Protein AF-A0A920MCE5-F1 (afdb_monomer_lite)

pLDDT: mean 71.9, std 10.93, range [39.19, 84.5]

Radius of gyration: 11.92 Å; chains: 1; bounding box: 30×18×27 Å

Structure (mmCIF, N/CA/C/O backbone):
data_AF-A0A920MCE5-F1
#
_entry.id   AF-A0A920MCE5-F1
#
loop_
_atom_site.group_PDB
_atom_site.id
_atom_site.type_symbol
_atom_site.label_atom_id
_atom_site.label_alt_id
_atom_site.label_comp_id
_atom_site.label_asym_id
_atom_site.label_entity_id
_atom_site.label_seq_id
_atom_site.pdbx_PDB_ins_code
_atom_site.Cartn_x
_atom_site.Cartn_y
_atom_site.Cartn_z
_atom_site.occupancy
_atom_site.B_iso_or_equiv
_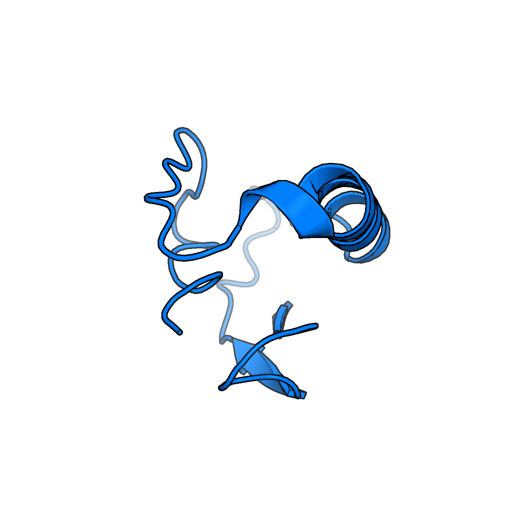atom_site.auth_seq_id
_atom_site.auth_comp_id
_atom_site.auth_asym_id
_atom_site.auth_atom_id
_atom_site.pdbx_PDB_model_num
ATOM 1 N N . MET A 1 1 ? 10.650 -1.105 0.361 1.00 77.12 1 MET A N 1
ATOM 2 C CA . MET A 1 1 ? 9.476 -0.269 0.730 1.00 77.12 1 MET A CA 1
ATOM 3 C C . MET A 1 1 ? 9.068 -0.546 2.177 1.00 77.12 1 MET A C 1
ATOM 5 O O . MET A 1 1 ? 9.284 -1.666 2.604 1.00 77.12 1 MET A O 1
ATOM 9 N N . ARG A 1 2 ? 8.494 0.402 2.940 1.00 77.56 2 ARG A N 1
ATOM 10 C CA . ARG A 1 2 ? 8.058 0.170 4.338 1.00 77.56 2 ARG A CA 1
ATOM 11 C C . ARG A 1 2 ? 6.554 0.392 4.504 1.00 77.56 2 ARG A C 1
ATOM 13 O O . ARG A 1 2 ? 6.030 1.370 3.975 1.00 77.56 2 ARG A O 1
ATOM 20 N N . ILE A 1 3 ? 5.881 -0.480 5.252 1.00 79.75 3 ILE A N 1
ATOM 21 C CA . ILE A 1 3 ? 4.466 -0.315 5.613 1.00 79.75 3 ILE A CA 1
ATOM 22 C C . ILE A 1 3 ? 4.339 0.810 6.649 1.00 79.75 3 ILE A C 1
ATOM 24 O O . ILE A 1 3 ? 5.010 0.792 7.682 1.00 79.75 3 ILE A O 1
ATOM 28 N N . ILE A 1 4 ? 3.481 1.793 6.373 1.00 76.69 4 ILE A N 1
ATOM 29 C CA . ILE A 1 4 ? 3.377 3.037 7.158 1.00 76.69 4 ILE A CA 1
ATOM 30 C C . ILE A 1 4 ? 2.227 3.043 8.181 1.00 76.69 4 ILE A C 1
ATOM 32 O O . ILE A 1 4 ? 2.281 3.806 9.145 1.00 76.69 4 ILE A O 1
ATOM 36 N N . ALA A 1 5 ? 1.228 2.166 8.025 1.00 74.69 5 ALA A N 1
ATOM 37 C CA . ALA A 1 5 ? 0.027 2.126 8.862 1.00 74.69 5 ALA A CA 1
ATOM 38 C C . ALA A 1 5 ? -0.584 0.712 8.959 1.00 74.69 5 ALA A C 1
ATOM 40 O O . ALA A 1 5 ? -0.218 -0.190 8.204 1.00 74.69 5 ALA A O 1
ATOM 41 N N . GLY A 1 6 ? -1.530 0.530 9.885 1.00 76.75 6 GLY A N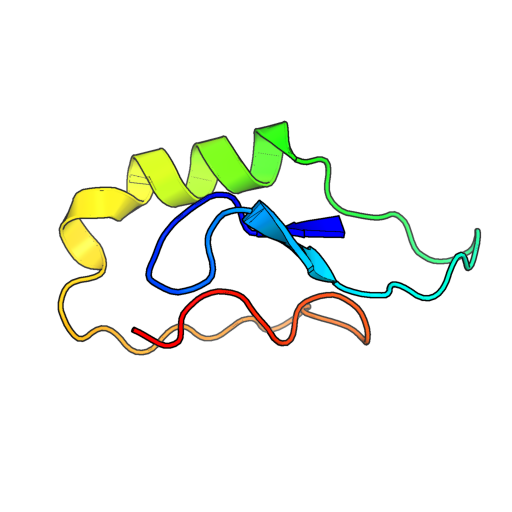 1
ATOM 42 C CA . GLY A 1 6 ? -2.244 -0.733 10.099 1.00 76.75 6 GLY A CA 1
ATOM 43 C C . GLY A 1 6 ? -1.439 -1.794 10.858 1.00 76.75 6 GLY A C 1
ATOM 44 O O . GLY A 1 6 ? -0.381 -1.517 11.422 1.00 76.75 6 GLY A O 1
ATOM 45 N N . LYS A 1 7 ? -1.953 -3.029 10.865 1.00 80.25 7 LYS A N 1
ATOM 46 C CA . LYS A 1 7 ? -1.426 -4.166 11.641 1.00 80.25 7 LYS A CA 1
ATOM 47 C C . LYS A 1 7 ? 0.044 -4.498 11.364 1.00 80.25 7 LYS A C 1
ATOM 49 O O . LYS A 1 7 ? 0.752 -4.935 12.262 1.00 80.25 7 LYS A O 1
ATOM 54 N N . PHE A 1 8 ? 0.511 -4.266 10.139 1.00 81.25 8 PHE A N 1
ATOM 55 C CA . PHE A 1 8 ? 1.876 -4.586 9.704 1.00 81.25 8 PHE A CA 1
ATOM 56 C C . PHE A 1 8 ? 2.809 -3.363 9.658 1.00 81.25 8 PHE A C 1
ATOM 58 O O . PHE A 1 8 ? 3.848 -3.401 8.995 1.00 81.25 8 PHE A O 1
ATOM 65 N N . LYS A 1 9 ? 2.447 -2.258 10.329 1.00 81.25 9 LYS A N 1
ATOM 66 C CA . LYS A 1 9 ? 3.253 -1.028 10.377 1.00 81.25 9 LYS A CA 1
ATOM 67 C C . LYS A 1 9 ? 4.706 -1.323 10.766 1.00 81.25 9 LYS A C 1
ATOM 69 O O . LYS A 1 9 ? 4.975 -2.024 11.733 1.00 81.25 9 LYS A O 1
ATOM 74 N N . GLY A 1 10 ? 5.644 -0.737 10.023 1.00 82.00 10 GLY A N 1
ATOM 75 C CA . GLY A 1 10 ? 7.084 -0.870 10.257 1.00 82.00 10 GLY A CA 1
ATOM 76 C C . GLY A 1 10 ? 7.750 -2.020 9.501 1.00 82.00 10 GLY A C 1
ATOM 77 O O . GLY A 1 10 ? 8.974 -2.018 9.384 1.00 82.00 10 GLY A O 1
ATOM 78 N N . LEU A 1 11 ? 6.982 -2.949 8.921 1.00 84.50 11 LEU A N 1
ATOM 79 C CA . LEU A 1 11 ? 7.539 -4.036 8.120 1.00 84.50 11 LEU A CA 1
ATOM 80 C C . LEU A 1 11 ? 8.155 -3.500 6.819 1.00 84.50 11 LEU A C 1
ATOM 82 O O . LEU A 1 11 ? 7.538 -2.711 6.096 1.00 84.50 11 LEU A O 1
ATOM 86 N N . ASN A 1 12 ? 9.361 -3.969 6.501 1.00 82.44 12 ASN A N 1
ATOM 87 C CA . ASN A 1 12 ? 9.992 -3.723 5.211 1.00 82.44 12 ASN A CA 1
ATOM 88 C C . ASN A 1 12 ? 9.538 -4.780 4.199 1.00 82.44 12 ASN A C 1
ATOM 90 O O . ASN A 1 12 ? 9.806 -5.969 4.354 1.00 82.44 12 ASN A O 1
ATOM 94 N N . ILE A 1 13 ? 8.881 -4.326 3.138 1.00 78.19 13 ILE A N 1
ATOM 95 C CA . ILE A 1 13 ? 8.530 -5.131 1.974 1.00 78.19 13 ILE A CA 1
ATOM 96 C C . ILE A 1 13 ? 9.754 -5.189 1.060 1.00 78.19 13 ILE A C 1
ATOM 98 O O . ILE A 1 13 ? 10.297 -4.146 0.661 1.00 78.19 13 ILE A O 1
ATOM 102 N N . LYS A 1 14 ? 10.182 -6.420 0.751 1.00 74.44 14 LYS A N 1
ATOM 103 C CA . LYS A 1 14 ? 11.201 -6.693 -0.263 1.00 74.44 14 LYS A CA 1
ATOM 104 C C . LYS A 1 14 ? 10.656 -6.250 -1.614 1.00 74.44 14 LYS A C 1
ATOM 106 O O . LYS A 1 14 ? 9.618 -6.729 -2.050 1.00 74.44 14 LYS A O 1
ATOM 111 N N . THR A 1 15 ? 11.360 -5.328 -2.249 1.00 69.62 15 THR A N 1
ATOM 112 C CA . THR A 1 15 ? 11.024 -4.810 -3.574 1.00 69.62 15 THR A CA 1
ATOM 113 C C . THR A 1 15 ? 12.107 -5.224 -4.553 1.00 69.62 15 THR A C 1
ATOM 115 O O . THR A 1 15 ? 13.280 -5.285 -4.181 1.00 69.62 15 THR A O 1
ATOM 118 N N . ILE A 1 16 ? 11.723 -5.489 -5.799 1.00 70.00 16 ILE A N 1
ATOM 119 C CA . ILE A 1 16 ? 12.685 -5.653 -6.888 1.00 70.00 16 ILE A CA 1
ATOM 120 C C . ILE A 1 16 ? 13.285 -4.270 -7.144 1.00 70.00 16 ILE A C 1
ATOM 122 O O . ILE A 1 16 ? 12.551 -3.302 -7.335 1.00 70.00 16 ILE A O 1
ATOM 126 N N . ASN A 1 17 ? 14.609 -4.157 -7.071 1.00 65.38 17 ASN A N 1
ATOM 127 C CA . ASN A 1 17 ? 15.311 -2.904 -7.333 1.00 65.38 17 ASN A CA 1
ATOM 128 C C . ASN A 1 17 ? 15.585 -2.784 -8.839 1.00 65.38 17 ASN A C 1
ATOM 130 O O . ASN A 1 17 ? 16.737 -2.813 -9.264 1.00 65.38 17 ASN A O 1
ATOM 134 N N . ASP A 1 18 ? 14.515 -2.757 -9.638 1.00 70.06 18 ASP A N 1
ATOM 135 C CA . ASP A 1 18 ? 14.600 -2.605 -11.090 1.00 70.06 18 ASP A CA 1
ATOM 136 C C . ASP A 1 18 ? 14.504 -1.111 -11.458 1.00 70.06 18 ASP A C 1
ATOM 138 O O . ASP A 1 18 ? 13.474 -0.490 -11.171 1.00 70.06 18 ASP A O 1
ATOM 142 N N . PRO A 1 19 ? 15.532 -0.523 -12.100 1.00 66.06 19 PRO A N 1
ATOM 143 C CA . PRO A 1 19 ? 15.534 0.881 -12.516 1.00 66.06 19 PRO A CA 1
ATOM 144 C C . PRO A 1 19 ? 14.419 1.250 -13.506 1.00 66.06 19 PRO A C 1
ATOM 146 O O . PRO A 1 19 ? 14.082 2.427 -13.623 1.00 66.06 19 PRO A O 1
ATOM 149 N N . SER A 1 20 ? 13.853 0.272 -14.224 1.00 71.62 20 SER A N 1
ATOM 150 C CA . SER A 1 20 ? 12.721 0.474 -15.139 1.00 71.62 20 SER A CA 1
ATOM 151 C C . SER A 1 20 ? 11.401 0.713 -14.402 1.00 71.62 20 SER A C 1
ATOM 153 O O . SER A 1 20 ? 10.467 1.290 -14.961 1.00 71.62 20 SER A O 1
ATOM 155 N N . THR A 1 21 ? 11.326 0.320 -13.129 1.00 65.81 21 THR A N 1
ATOM 156 C CA . THR A 1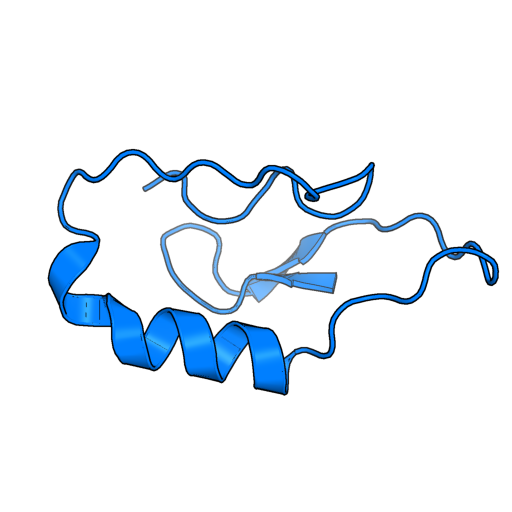 21 ? 10.164 0.564 -12.278 1.00 65.81 21 THR A CA 1
ATOM 157 C C . THR A 1 21 ? 10.421 1.784 -11.406 1.00 65.81 21 THR A C 1
ATOM 159 O O . THR A 1 21 ? 11.364 1.827 -10.620 1.00 65.81 21 THR A O 1
ATOM 162 N N . ARG A 1 22 ? 9.577 2.813 -11.527 1.00 68.12 22 ARG A N 1
ATOM 163 C CA . ARG A 1 22 ? 9.643 3.978 -10.639 1.00 68.12 22 ARG A CA 1
ATOM 164 C C . ARG A 1 22 ? 8.846 3.676 -9.366 1.00 68.12 22 ARG A C 1
ATOM 166 O O . ARG A 1 22 ? 7.617 3.666 -9.437 1.00 68.12 22 ARG A O 1
ATOM 173 N N . PRO A 1 23 ? 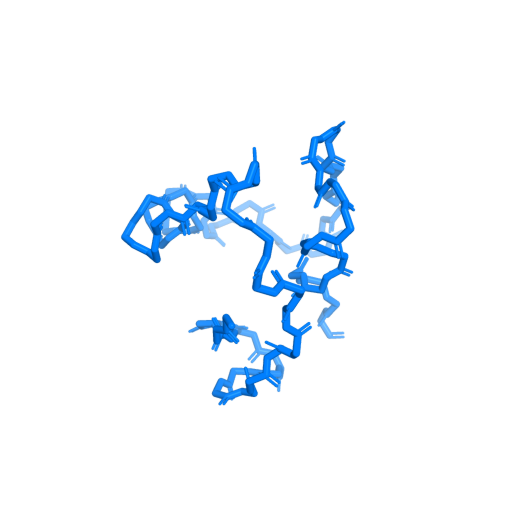9.485 3.468 -8.200 1.00 68.50 23 PRO A N 1
ATOM 174 C CA . PRO A 1 23 ? 8.749 3.237 -6.966 1.00 68.50 23 PRO A CA 1
ATOM 175 C C . PRO A 1 23 ? 7.953 4.489 -6.585 1.00 68.50 23 PRO A C 1
ATOM 177 O O . PRO A 1 23 ? 8.440 5.620 -6.700 1.00 68.50 23 PRO A O 1
ATOM 180 N N . MET A 1 24 ? 6.730 4.297 -6.092 1.00 71.94 24 MET A N 1
ATOM 181 C CA . MET A 1 24 ? 5.951 5.398 -5.535 1.00 71.94 24 MET A CA 1
ATOM 182 C C . MET A 1 24 ? 6.684 6.001 -4.329 1.00 71.94 24 MET A C 1
ATOM 184 O O . MET A 1 24 ? 7.142 5.290 -3.430 1.00 71.94 24 MET A O 1
ATOM 188 N N . MET A 1 25 ? 6.778 7.332 -4.280 1.00 74.75 25 MET A N 1
ATOM 189 C CA . MET A 1 25 ? 7.360 8.027 -3.132 1.00 74.75 25 MET A CA 1
ATOM 190 C C . MET A 1 25 ? 6.506 7.809 -1.879 1.00 74.75 25 MET A C 1
ATOM 192 O O . MET A 1 25 ? 5.292 8.015 -1.908 1.00 74.75 25 MET A O 1
ATOM 196 N N . SER A 1 26 ? 7.154 7.502 -0.750 1.00 70.56 26 SER A N 1
ATOM 197 C CA . SER A 1 26 ? 6.479 7.274 0.541 1.00 70.56 26 SER A CA 1
ATOM 198 C C . SER A 1 26 ? 5.519 8.406 0.928 1.00 70.56 26 SER A C 1
ATOM 200 O O . SER A 1 26 ? 4.452 8.134 1.466 1.00 70.56 26 SER 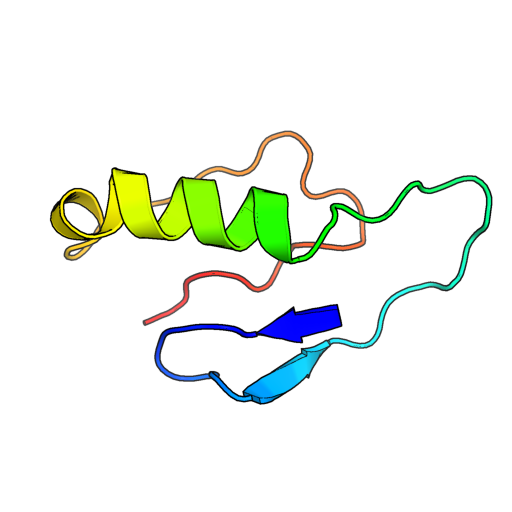A O 1
ATOM 202 N N . ARG A 1 27 ? 5.869 9.662 0.614 1.00 77.19 27 ARG A N 1
ATOM 203 C CA . ARG A 1 27 ? 5.035 10.843 0.895 1.00 77.19 27 ARG A CA 1
ATOM 204 C C . ARG A 1 27 ? 3.728 10.865 0.103 1.00 77.19 27 ARG A C 1
ATOM 206 O O . ARG A 1 27 ? 2.699 11.238 0.648 1.00 77.19 27 ARG A O 1
ATOM 213 N N . ALA A 1 28 ? 3.760 10.461 -1.168 1.00 81.06 28 ALA A N 1
ATOM 214 C CA . ALA A 1 28 ? 2.557 10.421 -1.999 1.00 81.06 28 ALA A CA 1
ATOM 215 C C . ALA A 1 28 ? 1.571 9.374 -1.463 1.00 81.06 28 ALA A C 1
ATOM 217 O O . ALA A 1 28 ? 0.379 9.635 -1.351 1.00 81.06 28 ALA A O 1
ATOM 218 N N . ARG A 1 29 ? 2.096 8.212 -1.061 1.00 78.06 29 ARG A N 1
ATOM 219 C CA . ARG A 1 29 ? 1.308 7.144 -0.447 1.00 78.06 29 ARG A CA 1
ATOM 220 C C . ARG A 1 29 ? 0.667 7.592 0.866 1.00 78.06 29 ARG A C 1
ATOM 222 O O . ARG A 1 29 ? -0.522 7.390 1.071 1.00 78.06 29 ARG A O 1
ATOM 229 N N . GLU A 1 30 ? 1.452 8.213 1.740 1.00 77.94 30 GLU A N 1
ATOM 230 C CA . GLU A 1 30 ? 0.978 8.730 3.025 1.00 77.94 30 GLU A CA 1
ATOM 231 C C . GLU A 1 30 ? -0.125 9.782 2.859 1.00 77.94 30 GLU A C 1
ATOM 233 O O . GLU A 1 30 ? -1.137 9.704 3.548 1.00 77.94 30 GLU A O 1
ATOM 238 N N . GLY A 1 31 ? 0.013 10.696 1.893 1.00 83.62 31 GLY A N 1
ATOM 239 C CA . GLY A 1 31 ? -1.031 11.671 1.570 1.00 83.62 31 GLY A CA 1
ATOM 240 C C . GLY A 1 31 ? -2.366 11.011 1.216 1.00 83.62 31 GLY A C 1
ATOM 241 O O . GLY A 1 31 ? -3.387 11.360 1.800 1.00 83.62 31 GLY A O 1
ATOM 242 N N . ILE A 1 32 ? -2.351 10.006 0.333 1.00 82.62 32 ILE A N 1
ATOM 243 C CA . ILE A 1 32 ? -3.563 9.274 -0.075 1.00 82.62 32 ILE A CA 1
ATOM 244 C C . ILE A 1 32 ? -4.215 8.576 1.125 1.00 82.62 32 ILE A C 1
ATOM 246 O O . ILE A 1 32 ? -5.422 8.698 1.329 1.00 82.62 32 ILE A O 1
ATOM 250 N N . PHE A 1 33 ? -3.430 7.869 1.944 1.00 78.75 33 PHE A N 1
ATOM 251 C CA . PHE A 1 33 ? -3.969 7.154 3.105 1.00 78.75 33 PHE A CA 1
ATOM 252 C C . PHE A 1 33 ? -4.502 8.082 4.193 1.00 78.75 33 PHE A C 1
ATOM 254 O O . PHE A 1 33 ? -5.511 7.752 4.811 1.00 78.75 33 PHE A O 1
ATOM 261 N N . ASN A 1 34 ? -3.866 9.233 4.407 1.00 82.56 34 ASN A N 1
ATOM 262 C CA . ASN A 1 34 ? -4.355 10.233 5.352 1.00 82.56 34 ASN A CA 1
ATOM 263 C C . ASN A 1 34 ? -5.672 10.850 4.869 1.00 82.56 34 ASN A C 1
ATOM 265 O O . ASN A 1 34 ? -6.596 11.008 5.661 1.00 82.56 34 ASN A O 1
ATOM 269 N N . SER A 1 35 ? -5.793 11.150 3.571 1.00 84.44 35 SER A N 1
ATOM 270 C CA . SER A 1 35 ? -7.032 11.694 3.002 1.00 84.44 35 SER A CA 1
ATOM 271 C C . SER A 1 35 ? -8.205 10.714 3.072 1.00 84.44 35 SER A C 1
ATOM 273 O O . SER A 1 35 ? -9.334 11.145 3.268 1.00 84.44 35 SER A O 1
ATOM 275 N N . LEU A 1 36 ? -7.943 9.412 2.946 1.00 79.62 36 LEU A N 1
ATOM 276 C CA . LEU A 1 36 ? -8.967 8.359 2.934 1.00 79.62 36 LEU A CA 1
ATOM 277 C C . LEU A 1 36 ? -9.155 7.673 4.301 1.00 79.62 36 LEU A C 1
ATOM 279 O O . LEU A 1 36 ? -9.890 6.693 4.406 1.00 79.62 36 LEU A O 1
ATOM 283 N N . GLN A 1 37 ? -8.492 8.156 5.362 1.00 76.75 37 GLN A N 1
ATOM 284 C CA . GLN A 1 37 ? -8.387 7.465 6.655 1.00 76.75 37 GLN A CA 1
ATOM 285 C C . GLN A 1 37 ? -9.748 7.062 7.253 1.00 76.75 37 GLN A C 1
ATOM 287 O O . GLN A 1 37 ? -9.872 5.975 7.825 1.00 76.75 37 GLN A O 1
ATOM 292 N N . ASN A 1 38 ? -10.761 7.917 7.101 1.00 78.44 38 ASN A N 1
ATOM 293 C CA . ASN A 1 38 ? -12.099 7.705 7.657 1.00 78.44 38 ASN A CA 1
ATOM 294 C C . ASN A 1 38 ? -12.927 6.674 6.873 1.00 78.44 38 ASN A C 1
ATOM 296 O O . ASN A 1 38 ? -13.821 6.053 7.444 1.00 78.44 38 ASN A O 1
ATOM 300 N N . ASP A 1 39 ? -12.582 6.427 5.609 1.00 74.44 39 ASP A N 1
ATOM 301 C CA . ASP A 1 39 ? -13.349 5.574 4.696 1.00 74.44 39 ASP A CA 1
ATOM 302 C C . ASP A 1 39 ? -12.833 4.133 4.657 1.00 74.44 39 ASP A C 1
ATOM 304 O O . ASP A 1 39 ? -13.372 3.291 3.942 1.00 74.44 39 ASP A O 1
ATOM 308 N N . PHE A 1 40 ? -11.784 3.806 5.419 1.00 72.81 40 PHE A N 1
ATOM 309 C CA . PHE A 1 40 ? -11.183 2.474 5.377 1.00 72.81 40 PHE A CA 1
ATOM 310 C C . PHE A 1 40 ? -11.888 1.440 6.249 1.00 72.81 40 PHE A C 1
ATOM 312 O O . PHE A 1 40 ? -11.470 0.285 6.203 1.00 72.81 40 PHE A O 1
ATOM 319 N N . ASN A 1 41 ? -12.884 1.774 7.084 1.00 72.12 41 ASN A N 1
ATOM 320 C CA . ASN A 1 41 ? -13.474 0.788 7.999 1.00 72.12 41 ASN A CA 1
ATOM 321 C C . ASN A 1 41 ? -14.201 -0.345 7.253 1.00 72.12 41 ASN A C 1
ATOM 323 O O . ASN A 1 41 ? -15.242 -0.141 6.649 1.00 72.12 41 ASN A O 1
ATOM 327 N N . ASN A 1 42 ? -13.630 -1.550 7.331 1.00 72.44 42 ASN A N 1
ATOM 328 C CA . ASN A 1 42 ? -14.063 -2.759 6.628 1.00 72.44 42 ASN A CA 1
ATOM 329 C C . ASN A 1 42 ? -14.135 -2.662 5.086 1.00 72.44 42 ASN A C 1
ATOM 331 O O . ASN A 1 42 ? -14.889 -3.398 4.455 1.00 72.44 42 ASN A O 1
ATOM 335 N N . SER A 1 43 ? -13.332 -1.784 4.482 1.00 74.06 43 SER A N 1
ATOM 336 C CA . SER A 1 43 ? -13.377 -1.502 3.043 1.00 74.06 43 SER A CA 1
ATOM 337 C C . SER A 1 43 ? -12.510 -2.455 2.220 1.00 74.06 43 SER A C 1
ATOM 339 O O . SER A 1 43 ? -11.422 -2.855 2.640 1.00 74.06 43 SER A O 1
ATOM 341 N N . LEU A 1 44 ? -12.981 -2.786 1.016 1.00 77.81 44 LEU A N 1
ATOM 342 C CA . LEU A 1 44 ? -12.201 -3.478 -0.008 1.00 77.81 44 LEU A CA 1
ATOM 343 C C . LEU A 1 44 ? -11.475 -2.435 -0.856 1.00 77.81 44 LEU A C 1
ATOM 345 O O . LEU A 1 44 ? -12.096 -1.496 -1.349 1.00 77.81 44 LEU A O 1
ATOM 349 N N . VAL A 1 45 ? -10.165 -2.598 -1.018 1.00 78.62 45 VAL A N 1
ATOM 350 C CA . VAL A 1 45 ? -9.326 -1.658 -1.768 1.00 78.62 45 VAL A CA 1
ATOM 351 C C . VAL A 1 45 ? -8.781 -2.360 -3.000 1.00 78.62 45 VAL A C 1
ATOM 353 O O . VAL A 1 45 ? -8.184 -3.431 -2.896 1.00 78.62 45 VAL A O 1
ATOM 356 N N . LEU A 1 46 ? -9.017 -1.754 -4.162 1.00 81.69 46 LEU A N 1
ATOM 357 C CA . LEU A 1 46 ? -8.532 -2.216 -5.456 1.00 81.69 46 LEU A CA 1
ATOM 358 C C . LEU A 1 46 ? -7.393 -1.308 -5.914 1.00 81.69 46 LEU A C 1
ATOM 360 O O . LEU A 1 46 ? -7.592 -0.109 -6.094 1.00 81.69 46 LEU A O 1
ATOM 364 N N . ASP A 1 47 ? -6.222 -1.892 -6.137 1.00 80.44 47 ASP A N 1
ATOM 365 C CA . ASP A 1 47 ? -5.093 -1.218 -6.769 1.00 80.44 47 ASP A CA 1
ATOM 366 C C . ASP A 1 47 ? -4.898 -1.784 -8.183 1.00 80.44 47 ASP A C 1
ATOM 368 O O . ASP A 1 47 ? -4.479 -2.927 -8.361 1.00 80.44 47 ASP A O 1
ATOM 372 N N . LEU A 1 48 ? -5.253 -0.986 -9.194 1.00 80.00 48 LEU A N 1
ATOM 373 C CA . LEU A 1 48 ? -5.197 -1.369 -10.611 1.00 80.00 48 LEU A CA 1
ATOM 374 C C . LEU A 1 48 ? -3.773 -1.362 -11.185 1.00 80.00 48 LEU A C 1
ATOM 376 O O . LEU A 1 48 ? -3.548 -1.906 -12.264 1.00 80.00 48 LEU A O 1
ATOM 380 N N . PHE A 1 49 ? -2.820 -0.746 -10.483 1.00 72.88 49 PHE A N 1
ATOM 381 C CA . PHE A 1 49 ? -1.454 -0.543 -10.962 1.00 72.88 49 PHE A CA 1
ATOM 382 C C . PHE A 1 49 ? -0.408 -0.959 -9.922 1.00 72.88 49 PHE A C 1
ATOM 384 O O . PHE A 1 49 ? 0.736 -0.511 -9.995 1.00 72.88 49 PHE A O 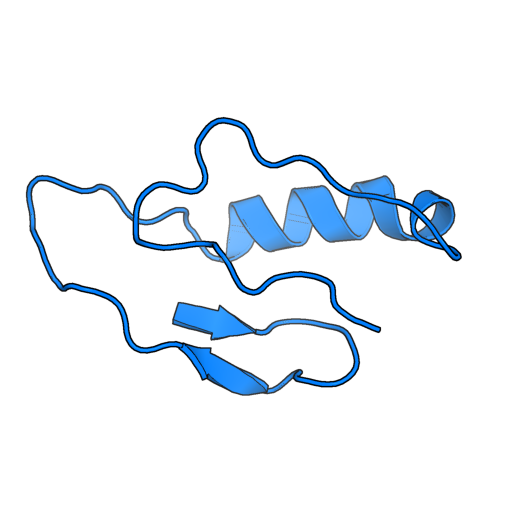1
ATOM 391 N N . ALA A 1 50 ? -0.767 -1.862 -9.000 1.00 68.19 50 ALA A N 1
ATOM 392 C CA . ALA A 1 50 ? 0.112 -2.338 -7.928 1.00 68.19 50 ALA A CA 1
ATOM 393 C C . ALA A 1 50 ? 1.449 -2.915 -8.440 1.00 68.19 50 ALA A C 1
ATOM 395 O O . ALA A 1 50 ? 2.428 -3.024 -7.692 1.00 68.19 50 ALA A O 1
ATOM 396 N N . GLY A 1 51 ? 1.499 -3.307 -9.721 1.00 66.44 51 GLY A N 1
ATOM 397 C CA . GLY A 1 51 ? 2.645 -3.968 -10.333 1.00 66.44 51 GLY A CA 1
ATOM 398 C C . GLY A 1 51 ? 3.073 -5.199 -9.527 1.00 66.44 51 GLY A C 1
ATOM 399 O O . GLY A 1 51 ? 2.276 -5.815 -8.824 1.00 66.44 51 GLY A O 1
ATOM 400 N N . VAL A 1 52 ? 4.362 -5.536 -9.580 1.00 57.69 52 VAL A N 1
ATOM 401 C CA . VAL A 1 52 ? 4.971 -6.541 -8.681 1.00 57.69 52 VAL A CA 1
ATOM 402 C C . VAL A 1 52 ? 5.266 -5.945 -7.288 1.00 57.69 52 VAL A C 1
ATOM 404 O O . VAL A 1 52 ? 5.672 -6.658 -6.374 1.00 57.69 52 VAL A O 1
ATOM 407 N N . LEU A 1 53 ? 5.079 -4.631 -7.103 1.00 52.06 53 LEU A N 1
ATOM 408 C CA . LEU A 1 53 ? 5.630 -3.891 -5.967 1.00 52.06 53 LEU A CA 1
ATOM 409 C C . LEU A 1 53 ? 4.670 -3.700 -4.777 1.00 52.06 53 LEU A C 1
ATOM 411 O O . LEU A 1 53 ? 5.162 -3.648 -3.650 1.00 52.06 53 LEU A O 1
ATOM 415 N N . ASP A 1 54 ? 3.348 -3.645 -4.977 1.00 51.09 54 ASP A N 1
ATOM 416 C CA . ASP A 1 54 ? 2.433 -3.067 -3.971 1.00 51.09 54 ASP A CA 1
ATOM 417 C C . ASP A 1 54 ? 1.290 -4.002 -3.494 1.00 51.09 54 ASP A C 1
ATOM 419 O O . ASP A 1 54 ? 0.310 -3.547 -2.913 1.00 51.09 54 ASP A O 1
ATOM 423 N N . HIS A 1 55 ? 1.421 -5.335 -3.597 1.00 48.78 55 HIS A N 1
ATOM 424 C CA . HIS A 1 55 ? 0.375 -6.285 -3.141 1.00 48.78 55 HIS A CA 1
ATOM 425 C C . HIS A 1 55 ? 0.136 -6.317 -1.602 1.00 48.78 55 HIS A C 1
ATOM 427 O O . HIS A 1 55 ? -0.684 -7.088 -1.097 1.00 48.78 55 HIS A O 1
ATOM 433 N N . LEU A 1 56 ? 0.842 -5.511 -0.805 1.00 51.28 56 LEU A N 1
ATOM 434 C CA . LEU A 1 56 ? 0.682 -5.486 0.653 1.00 51.28 56 LEU A CA 1
ATOM 435 C C . LEU A 1 56 ? 0.562 -4.067 1.200 1.00 51.28 56 LEU A C 1
ATOM 437 O O . LEU A 1 56 ? 1.422 -3.571 1.928 1.00 51.28 56 LEU A O 1
ATOM 441 N N . VAL A 1 57 ? -0.574 -3.439 0.931 1.00 50.56 57 VAL A N 1
ATOM 442 C CA . VAL A 1 57 ? -1.098 -2.404 1.815 1.00 50.56 57 VAL A CA 1
ATOM 443 C C . VAL A 1 57 ? -2.577 -2.717 2.018 1.00 50.56 57 VAL A C 1
ATOM 445 O O . VAL A 1 57 ? -3.313 -2.825 1.051 1.00 50.56 57 VAL A O 1
ATOM 448 N N . LEU A 1 58 ? -2.988 -2.893 3.280 1.00 46.59 58 LEU A N 1
ATOM 449 C CA . LEU A 1 58 ? -4.366 -3.152 3.742 1.00 46.59 58 LEU A CA 1
ATOM 450 C C . LEU A 1 58 ? -4.840 -4.615 3.714 1.00 46.59 58 LEU A C 1
ATOM 452 O O . LEU A 1 58 ? -5.838 -4.968 3.093 1.00 46.59 58 LEU A O 1
ATOM 456 N N . LYS A 1 59 ? -4.226 -5.456 4.546 1.00 39.19 59 LYS A N 1
ATOM 457 C CA . LYS A 1 59 ? -5.038 -6.392 5.335 1.00 39.19 59 LYS A CA 1
ATOM 458 C C . LYS A 1 59 ? -5.032 -5.901 6.778 1.00 39.19 59 LYS A C 1
ATOM 460 O O . LYS A 1 59 ? -3.957 -5.737 7.359 1.00 39.19 59 LYS A O 1
ATOM 465 N N . ARG A 1 60 ? -6.221 -5.574 7.295 1.00 44.38 60 ARG A N 1
ATOM 466 C CA . ARG A 1 60 ? -6.447 -5.405 8.735 1.00 44.38 60 ARG A CA 1
ATOM 467 C C . ARG A 1 60 ? -6.037 -6.670 9.488 1.00 44.38 60 ARG A C 1
ATOM 469 O O . ARG A 1 60 ? -6.166 -7.777 8.919 1.00 44.38 60 ARG A O 1
#

Secondary structure (DSSP, 8-state):
-B--SSTTTTPBPP----TTS-PPPHHHHHHHHHHTGGGGTT-----TT-TTT-S-S---

Foldseek 3Di:
DAACDDPRHGDDDDDDPDPVDDDDDPVVVVVVCVVCVVVLVVDDDDDPPCDVPRPDDDDD

Sequence (60 aa):
MRIIAGKFKGLNIKTINDPSTRPMMSRAREGIFNSLQNDFNNSLVLDLFAGVLDHLVLKR